Protein AF-Q9GTL0-F1 (afdb_monomer_lite)

Structure (mmCIF, N/CA/C/O backbone):
data_AF-Q9GTL0-F1
#
_entry.id   AF-Q9GTL0-F1
#
loop_
_atom_site.group_PDB
_atom_site.id
_atom_site.type_symbol
_atom_site.label_atom_id
_atom_site.label_alt_id
_atom_site.label_comp_id
_atom_site.label_asym_id
_atom_site.label_entity_id
_atom_site.label_seq_id
_atom_site.pdbx_PDB_ins_code
_atom_site.Cartn_x
_atom_site.Cartn_y
_atom_site.Cartn_z
_atom_site.occupancy
_atom_site.B_iso_or_equiv
_atom_site.auth_seq_id
_atom_site.auth_comp_id
_atom_site.auth_asym_id
_atom_site.auth_atom_id
_atom_site.pdbx_PDB_model_num
ATOM 1 N N . THR A 1 1 ? 13.863 -6.291 -5.117 1.00 64.88 1 THR A N 1
ATOM 2 C CA . THR A 1 1 ? 13.213 -5.630 -3.958 1.00 64.88 1 THR A CA 1
ATOM 3 C C . THR A 1 1 ? 12.910 -4.163 -4.227 1.00 64.88 1 THR A C 1
ATOM 5 O O . THR A 1 1 ? 11.736 -3.828 -4.236 1.00 64.88 1 THR A O 1
ATOM 8 N N . ALA A 1 2 ? 13.897 -3.306 -4.530 1.00 76.31 2 ALA A N 1
ATOM 9 C CA . ALA A 1 2 ? 13.660 -1.880 -4.823 1.00 76.31 2 ALA A CA 1
ATOM 10 C C . ALA A 1 2 ? 12.663 -1.649 -5.977 1.00 76.31 2 ALA A C 1
ATOM 12 O O . ALA A 1 2 ? 11.671 -0.950 -5.804 1.00 76.31 2 ALA A O 1
ATOM 13 N N . SER A 1 3 ? 12.858 -2.322 -7.115 1.00 81.31 3 SER A N 1
ATOM 14 C CA . SER A 1 3 ? 11.960 -2.197 -8.270 1.00 81.31 3 SER A CA 1
ATOM 15 C C . SER A 1 3 ? 10.527 -2.661 -7.975 1.00 81.31 3 SER A C 1
ATOM 17 O O . SER A 1 3 ? 9.582 -2.077 -8.485 1.00 81.31 3 SER A O 1
ATOM 19 N N . GLY A 1 4 ? 10.343 -3.659 -7.104 1.00 81.19 4 GLY A N 1
ATOM 20 C CA . GLY A 1 4 ? 9.014 -4.156 -6.724 1.00 81.19 4 GLY A CA 1
ATOM 21 C C . GLY A 1 4 ? 8.205 -3.160 -5.922 1.00 81.19 4 GLY A C 1
ATOM 22 O O . GLY A 1 4 ? 7.016 -2.988 -6.165 1.00 81.19 4 GLY A O 1
ATOM 23 N N . ILE A 1 5 ? 8.877 -2.456 -5.014 1.00 85.25 5 ILE A N 1
ATOM 24 C CA . ILE A 1 5 ? 8.266 -1.375 -4.245 1.00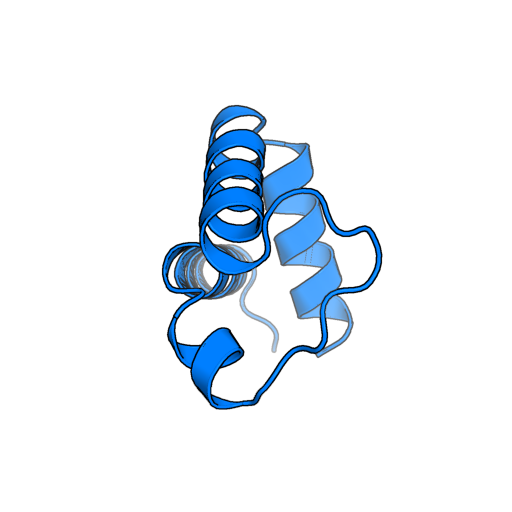 85.25 5 ILE A CA 1
ATOM 25 C C . ILE A 1 5 ? 7.902 -0.224 -5.188 1.00 85.25 5 ILE A C 1
ATOM 27 O O . ILE A 1 5 ? 6.793 0.293 -5.104 1.00 85.25 5 ILE A O 1
ATOM 31 N N . SER A 1 6 ? 8.779 0.130 -6.134 1.00 87.75 6 SER A N 1
ATOM 32 C CA . SER A 1 6 ? 8.482 1.164 -7.132 1.00 87.75 6 SER A CA 1
ATOM 33 C C . SER A 1 6 ? 7.260 0.822 -7.988 1.00 87.75 6 SER A C 1
ATOM 35 O O . SER A 1 6 ? 6.408 1.684 -8.185 1.00 87.75 6 SER A O 1
ATOM 37 N N . PHE A 1 7 ? 7.129 -0.424 -8.460 1.00 87.81 7 PHE A N 1
ATOM 38 C CA . PHE A 1 7 ? 5.956 -0.851 -9.233 1.00 87.81 7 PHE A CA 1
ATOM 39 C C . PHE A 1 7 ? 4.683 -0.922 -8.386 1.00 87.81 7 PHE A C 1
ATOM 41 O O . PHE A 1 7 ? 3.626 -0.516 -8.864 1.00 87.81 7 PHE A O 1
ATOM 48 N N . ALA A 1 8 ? 4.765 -1.370 -7.131 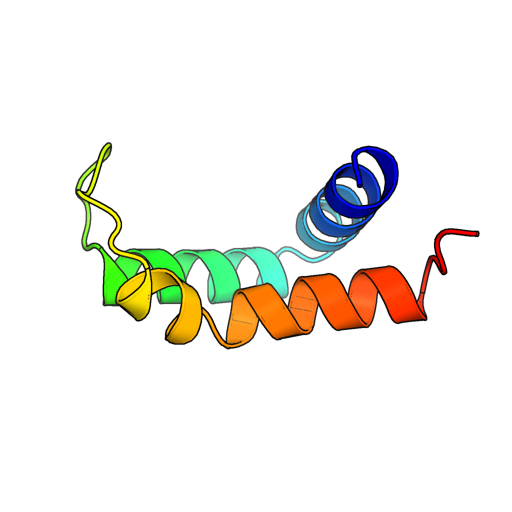1.00 88.50 8 ALA A N 1
ATOM 49 C CA . ALA A 1 8 ? 3.624 -1.355 -6.216 1.00 88.50 8 ALA A CA 1
ATOM 50 C C . ALA A 1 8 ? 3.143 0.079 -5.934 1.00 88.50 8 ALA A C 1
ATOM 52 O O . ALA A 1 8 ? 1.950 0.360 -6.038 1.00 88.50 8 ALA A O 1
ATOM 53 N N . LEU A 1 9 ? 4.068 1.009 -5.671 1.00 88.75 9 LEU A N 1
ATOM 54 C CA . LEU A 1 9 ? 3.760 2.433 -5.503 1.00 88.75 9 LEU A CA 1
ATOM 55 C C . LEU A 1 9 ? 3.187 3.048 -6.782 1.00 88.75 9 LEU A C 1
ATOM 57 O O . LEU A 1 9 ? 2.243 3.829 -6.712 1.00 88.75 9 LEU A O 1
ATOM 61 N N . TYR A 1 10 ? 3.714 2.672 -7.947 1.00 89.50 10 TYR A N 1
ATOM 62 C CA . TYR A 1 10 ? 3.177 3.104 -9.233 1.00 89.50 10 TYR A CA 1
ATOM 63 C C . TYR A 1 10 ? 1.746 2.592 -9.455 1.00 89.50 10 TYR A C 1
ATOM 65 O O . TYR A 1 10 ? 0.881 3.358 -9.873 1.00 89.50 10 TYR A O 1
ATOM 73 N N . CYS A 1 11 ? 1.461 1.327 -9.135 1.00 88.06 11 CYS A N 1
ATOM 74 C CA . CYS A 1 11 ? 0.110 0.772 -9.234 1.00 88.06 11 CYS A CA 1
ATOM 75 C C . CYS A 1 11 ? -0.862 1.489 -8.289 1.00 88.06 11 CYS A C 1
ATOM 77 O O . CYS A 1 11 ? -1.966 1.821 -8.711 1.00 88.06 11 CYS A O 1
ATOM 79 N N . LEU A 1 12 ? -0.446 1.785 -7.054 1.00 90.62 12 LEU A N 1
ATOM 80 C CA . LEU A 1 12 ? -1.254 2.550 -6.099 1.00 90.62 12 LEU A CA 1
ATOM 81 C C . LEU A 1 12 ? -1.524 3.975 -6.594 1.00 90.62 12 LEU A C 1
ATOM 83 O O . LEU A 1 12 ? -2.672 4.404 -6.603 1.00 90.62 12 LEU A O 1
ATOM 87 N N . ALA A 1 13 ? -0.499 4.675 -7.085 1.00 90.69 13 ALA A N 1
ATOM 88 C CA . ALA A 1 13 ? -0.641 6.041 -7.590 1.00 90.69 13 ALA A CA 1
ATOM 89 C C . ALA A 1 13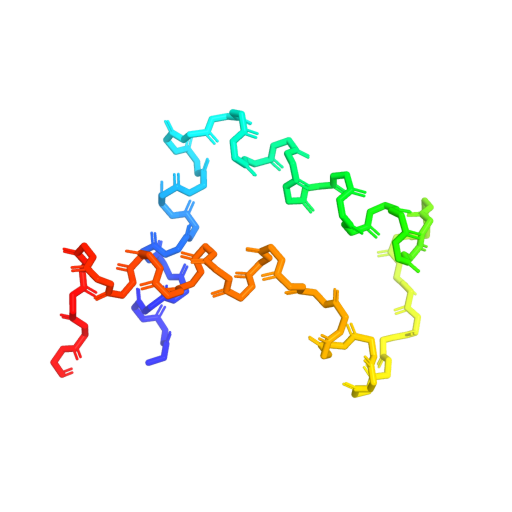 ? -1.582 6.145 -8.807 1.00 90.69 13 ALA A C 1
ATOM 91 O O . ALA A 1 13 ? -2.235 7.169 -8.988 1.00 90.69 13 ALA A O 1
ATOM 92 N N . ASN A 1 14 ? -1.666 5.098 -9.637 1.00 91.19 14 ASN A N 1
ATOM 93 C CA . ASN A 1 14 ? -2.586 5.052 -10.780 1.00 91.19 14 ASN A CA 1
ATOM 94 C C . ASN A 1 14 ? -4.000 4.567 -10.415 1.00 91.19 14 ASN A C 1
ATOM 96 O O . ASN A 1 14 ? -4.907 4.699 -11.232 1.00 91.19 14 ASN A O 1
ATOM 100 N N . ASN A 1 15 ? -4.202 4.004 -9.219 1.00 92.00 15 ASN A N 1
ATOM 101 C CA . ASN A 1 15 ? -5.480 3.441 -8.780 1.00 92.00 15 ASN A CA 1
ATOM 102 C C . ASN A 1 15 ? -5.909 4.080 -7.447 1.00 92.00 15 ASN A C 1
ATOM 104 O O . ASN A 1 15 ? -5.698 3.484 -6.387 1.00 92.00 15 ASN A O 1
ATOM 108 N N . PRO A 1 16 ? -6.539 5.272 -7.476 1.00 91.56 16 PRO A N 1
ATOM 109 C CA . PRO A 1 16 ? -6.906 6.006 -6.265 1.00 91.56 16 PRO A CA 1
ATOM 110 C C . PRO A 1 16 ? -7.842 5.216 -5.338 1.00 91.56 16 PRO A C 1
ATOM 112 O O . PRO A 1 16 ? -7.665 5.268 -4.127 1.00 91.56 16 PRO A O 1
ATOM 115 N N . GLU A 1 17 ? -8.762 4.407 -5.877 1.00 92.25 17 GLU A N 1
ATOM 116 C CA . GLU A 1 17 ? -9.622 3.522 -5.070 1.00 92.25 17 GLU A CA 1
ATOM 117 C C . GLU A 1 17 ? -8.828 2.452 -4.305 1.00 92.25 17 GLU A C 1
ATOM 119 O O . GLU A 1 17 ? -9.166 2.100 -3.176 1.00 92.25 17 GLU A O 1
ATOM 124 N N . ALA A 1 18 ? -7.768 1.908 -4.912 1.00 91.38 18 ALA A N 1
ATOM 125 C CA . ALA A 1 18 ? -6.905 0.937 -4.245 1.00 91.38 18 ALA A CA 1
ATOM 126 C C . ALA A 1 18 ? -6.035 1.621 -3.184 1.00 91.38 18 ALA A C 1
ATOM 128 O O . ALA A 1 18 ? -5.818 1.071 -2.106 1.00 91.38 18 ALA A O 1
ATOM 129 N N . GLN A 1 19 ? -5.569 2.839 -3.465 1.00 90.94 19 GLN A N 1
ATOM 130 C CA . GLN A 1 19 ? -4.835 3.646 -2.499 1.00 90.94 19 GLN A CA 1
ATOM 131 C C . GLN A 1 19 ? -5.695 4.018 -1.284 1.00 90.94 19 GLN A C 1
ATOM 133 O O . GLN A 1 19 ? -5.201 3.947 -0.160 1.00 90.94 19 GLN A O 1
ATOM 138 N N . GLU A 1 20 ? -6.966 4.368 -1.489 1.00 92.88 20 GLU A N 1
ATOM 139 C CA . GLU A 1 20 ? -7.906 4.659 -0.404 1.00 92.88 20 GLU A CA 1
ATOM 140 C C . GLU A 1 20 ? -8.140 3.424 0.472 1.00 92.88 20 GLU A C 1
ATOM 142 O O . GLU A 1 20 ? -7.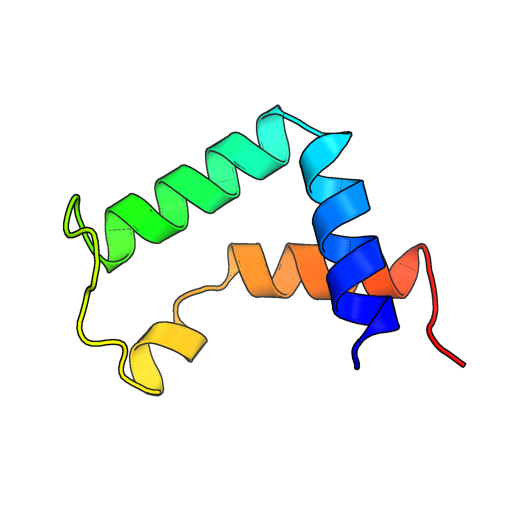933 3.499 1.679 1.00 92.88 20 GLU A O 1
ATOM 147 N N . LYS A 1 21 ? -8.412 2.258 -0.128 1.00 91.62 21 LYS A N 1
ATOM 148 C CA . LYS A 1 21 ? -8.566 0.991 0.615 1.00 91.62 21 LYS A CA 1
ATOM 149 C C . LYS A 1 21 ? -7.319 0.607 1.406 1.00 91.62 21 LYS A C 1
ATOM 151 O O . LYS A 1 21 ? -7.418 0.188 2.557 1.00 91.62 21 LYS A O 1
ATOM 156 N N . ALA A 1 22 ? -6.140 0.758 0.801 1.00 90.88 22 ALA A N 1
ATOM 157 C CA . ALA A 1 22 ? -4.883 0.512 1.496 1.00 90.88 22 ALA A CA 1
ATOM 158 C C . ALA A 1 22 ? -4.707 1.487 2.668 1.00 90.88 22 ALA A C 1
ATOM 160 O O . ALA A 1 22 ? -4.283 1.077 3.742 1.00 90.88 22 ALA A O 1
ATOM 161 N N . TYR A 1 23 ? -5.067 2.760 2.496 1.00 89.94 23 TYR A N 1
ATOM 162 C CA . TYR A 1 23 ? -5.006 3.750 3.568 1.00 89.94 23 TYR A CA 1
ATOM 163 C C . TYR A 1 23 ? -5.996 3.447 4.699 1.00 89.94 23 TYR A C 1
ATOM 165 O O . TYR A 1 23 ? -5.611 3.502 5.865 1.00 89.94 23 TYR A O 1
ATOM 173 N N . GLU A 1 24 ? -7.236 3.081 4.378 1.00 91.00 24 GLU A N 1
ATOM 174 C CA . GLU A 1 24 ? -8.241 2.666 5.360 1.00 91.00 24 GLU A CA 1
ATOM 175 C C . GLU A 1 24 ? -7.782 1.449 6.168 1.00 91.00 24 GLU A C 1
ATOM 177 O O . GLU A 1 24 ? -7.933 1.450 7.388 1.00 91.00 24 GLU A O 1
ATOM 182 N N . GLU A 1 25 ? -7.154 0.454 5.528 1.00 90.69 25 GLU A N 1
ATOM 183 C CA . GLU A 1 25 ? -6.550 -0.690 6.224 1.00 90.69 25 GLU A CA 1
ATOM 184 C C . GLU A 1 25 ? -5.479 -0.232 7.224 1.00 90.69 25 GLU A C 1
ATOM 186 O O . GLU A 1 25 ? -5.501 -0.637 8.387 1.00 90.69 25 GLU A O 1
ATOM 191 N N . GLN A 1 26 ? -4.572 0.658 6.809 1.00 88.31 26 GLN A N 1
ATOM 192 C CA . GLN A 1 26 ? -3.534 1.176 7.706 1.00 88.31 26 GLN A CA 1
ATOM 193 C C . GLN A 1 26 ? -4.133 1.988 8.865 1.00 88.31 26 GLN A C 1
ATOM 195 O O . GLN A 1 26 ? -3.685 1.860 10.004 1.00 88.3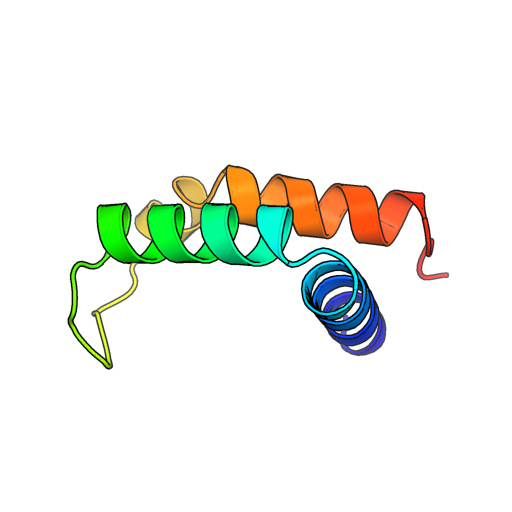1 26 GLN A O 1
ATOM 200 N N . VAL A 1 27 ? -5.168 2.792 8.612 1.00 88.19 27 VAL A N 1
ATOM 201 C CA . VAL A 1 27 ? -5.864 3.562 9.657 1.00 88.19 27 VAL A CA 1
ATOM 202 C C . VAL A 1 27 ? -6.641 2.647 10.606 1.00 88.19 27 VAL A C 1
ATOM 204 O O . VAL A 1 27 ? -6.709 2.936 11.799 1.00 88.19 27 VAL A O 1
ATOM 207 N N . ALA A 1 28 ? -7.206 1.543 10.119 1.00 87.38 28 ALA A N 1
ATOM 208 C CA . ALA A 1 28 ? -7.902 0.569 10.954 1.00 87.38 28 ALA A CA 1
ATOM 209 C C . ALA A 1 28 ? -6.941 -0.194 11.880 1.00 87.38 28 ALA A C 1
ATOM 211 O O . ALA A 1 28 ? -7.286 -0.439 13.035 1.00 87.38 28 ALA A O 1
ATOM 212 N N . LEU A 1 29 ? -5.740 -0.531 11.398 1.00 85.25 29 LEU A N 1
ATOM 213 C CA . LEU A 1 29 ? -4.725 -1.253 12.172 1.00 85.25 29 LEU A CA 1
ATOM 214 C C . LEU A 1 29 ? -3.976 -0.349 13.162 1.00 85.25 29 LEU A C 1
ATOM 216 O O . LEU A 1 29 ? -3.764 -0.732 14.309 1.00 85.25 29 LEU A O 1
ATOM 220 N N . PHE A 1 30 ? -3.589 0.857 12.737 1.00 83.44 30 PHE A N 1
ATOM 221 C CA . PHE A 1 30 ? -2.678 1.726 13.495 1.00 83.44 30 PHE A CA 1
ATOM 222 C C . PHE A 1 30 ? -3.311 3.028 14.004 1.00 83.44 30 PHE A C 1
ATOM 224 O O . PHE A 1 30 ? -2.657 3.828 14.679 1.00 83.44 30 PHE A O 1
ATOM 231 N N . GLY A 1 31 ? -4.576 3.287 13.678 1.00 81.50 31 GLY A N 1
ATOM 232 C CA . GLY A 1 31 ? -5.242 4.543 14.004 1.00 81.50 31 GLY A CA 1
ATOM 233 C C . GLY A 1 31 ? -4.667 5.744 13.244 1.00 81.50 31 GLY A C 1
ATOM 234 O O . GLY A 1 31 ? -4.132 5.636 12.144 1.00 81.50 31 GLY A O 1
ATOM 235 N N . LYS A 1 32 ? -4.795 6.938 13.837 1.00 78.50 32 LYS A N 1
ATOM 236 C CA . LYS A 1 32 ? -4.270 8.203 13.277 1.00 78.50 32 LYS A CA 1
ATOM 237 C C . LYS A 1 32 ? -2.865 8.551 13.786 1.00 78.50 32 LYS A C 1
ATOM 239 O O . LYS A 1 32 ? -2.428 9.698 13.652 1.00 78.50 32 LYS A O 1
ATOM 244 N N . GLU A 1 33 ? -2.164 7.603 14.404 1.00 79.25 33 GLU A N 1
ATOM 245 C CA . GLU A 1 33 ? -0.794 7.834 14.852 1.00 79.25 33 GLU A CA 1
ATOM 246 C C . GLU A 1 33 ? 0.150 7.955 13.655 1.00 79.25 33 GLU A C 1
ATOM 248 O O . GLU A 1 33 ? 0.157 7.135 12.745 1.00 79.25 33 GLU A O 1
ATOM 253 N N . LYS A 1 34 ? 0.983 9.002 13.645 1.00 68.94 34 LYS A N 1
ATOM 254 C CA . LYS A 1 34 ? 1.939 9.240 12.548 1.00 68.94 34 LYS A CA 1
ATOM 255 C C . LYS A 1 34 ? 3.134 8.281 12.567 1.00 68.94 34 LYS A C 1
ATOM 257 O O . LYS A 1 34 ? 3.867 8.218 11.584 1.00 68.94 34 LYS A O 1
ATOM 262 N N . LYS A 1 35 ? 3.379 7.614 13.698 1.00 71.06 35 LYS A N 1
ATOM 263 C CA . LYS A 1 35 ? 4.487 6.674 13.921 1.00 71.06 35 LYS A CA 1
ATOM 264 C C . LYS A 1 35 ? 4.036 5.567 14.878 1.00 71.06 35 LYS A C 1
ATOM 266 O O . LYS A 1 35 ? 4.495 5.544 16.019 1.00 71.06 35 LYS A O 1
ATOM 271 N N . PRO A 1 36 ? 3.113 4.701 14.445 1.00 74.69 36 PRO A N 1
ATOM 272 C CA . PRO A 1 36 ? 2.707 3.577 15.265 1.00 74.69 36 PRO A CA 1
ATOM 273 C C . PRO A 1 36 ? 3.902 2.652 15.511 1.00 74.69 36 PRO A C 1
ATOM 275 O O . PRO A 1 36 ? 4.803 2.529 14.674 1.00 74.69 36 PRO A O 1
ATOM 278 N N . ILE A 1 37 ? 3.916 2.001 16.669 1.00 77.25 37 ILE A N 1
ATOM 279 C CA . ILE A 1 37 ? 4.858 0.918 16.938 1.00 77.25 37 ILE A CA 1
ATOM 280 C C . ILE A 1 37 ? 4.361 -0.284 16.137 1.00 77.25 37 ILE A C 1
ATOM 282 O O . ILE A 1 37 ? 3.356 -0.884 16.494 1.00 77.25 37 ILE A O 1
ATOM 286 N N . VAL A 1 38 ? 5.039 -0.598 15.033 1.00 78.88 38 VAL A N 1
ATOM 287 C CA . VAL A 1 38 ? 4.671 -1.721 14.163 1.00 78.88 38 VAL A CA 1
ATOM 288 C C . VAL A 1 38 ? 5.371 -2.984 14.654 1.00 78.88 38 VAL A C 1
ATOM 290 O O . VAL A 1 38 ? 6.604 -3.055 14.657 1.00 78.88 38 VAL A O 1
ATOM 293 N N . SER A 1 39 ? 4.595 -3.980 15.070 1.00 84.25 39 SER A N 1
ATOM 294 C CA . SER A 1 39 ? 5.068 -5.329 15.378 1.00 84.25 39 SER A CA 1
ATOM 295 C C . SER A 1 39 ? 5.031 -6.221 14.134 1.00 84.25 39 SER A C 1
ATOM 297 O O . SER A 1 39 ? 4.334 -5.951 13.157 1.00 84.25 39 SER A O 1
ATOM 299 N N . TYR A 1 40 ? 5.761 -7.338 14.171 1.00 81.81 40 TYR A N 1
ATOM 300 C CA . TYR A 1 40 ? 5.750 -8.318 13.080 1.00 81.81 40 TYR A CA 1
ATOM 301 C C . TYR A 1 40 ? 4.360 -8.936 12.865 1.00 81.81 40 TYR A C 1
ATOM 303 O O . TYR A 1 40 ? 3.982 -9.217 11.732 1.00 81.81 40 TYR A O 1
ATOM 311 N N . SER A 1 41 ? 3.576 -9.099 13.933 1.00 82.50 41 SER A N 1
ATOM 312 C CA . SER A 1 41 ? 2.191 -9.571 13.837 1.00 82.50 41 SER A CA 1
ATOM 313 C C . SER A 1 41 ? 1.297 -8.586 13.082 1.00 82.50 41 SER A C 1
ATOM 315 O O . SER A 1 41 ? 0.423 -9.011 12.335 1.00 82.50 41 SER A O 1
ATOM 317 N N . ASP A 1 42 ? 1.552 -7.280 13.205 1.00 82.06 42 ASP A N 1
ATOM 318 C CA . ASP A 1 42 ? 0.766 -6.259 12.506 1.00 82.06 42 ASP A CA 1
ATOM 319 C C . ASP A 1 42 ? 1.044 -6.288 10.999 1.00 82.06 42 ASP A C 1
ATOM 321 O O . ASP A 1 42 ? 0.136 -6.077 10.200 1.00 82.06 42 ASP A O 1
ATOM 325 N N . LEU A 1 43 ? 2.276 -6.632 10.592 1.00 81.94 43 LEU A N 1
ATOM 326 C CA . LEU A 1 43 ? 2.617 -6.858 9.182 1.00 81.94 43 LEU A CA 1
ATOM 327 C C . LEU A 1 43 ? 1.825 -8.024 8.574 1.00 81.94 43 LEU A C 1
ATOM 329 O O . LEU A 1 43 ? 1.506 -7.979 7.390 1.00 81.94 43 LEU A O 1
ATOM 333 N N . GLN A 1 44 ? 1.501 -9.054 9.363 1.00 83.75 44 GLN A N 1
ATOM 334 C CA . GLN A 1 44 ? 0.679 -10.181 8.901 1.00 83.75 44 GLN A CA 1
ATOM 335 C C . GLN A 1 44 ? -0.798 -9.799 8.737 1.00 83.75 44 GLN A C 1
ATOM 337 O O . GLN A 1 44 ? -1.516 -10.425 7.956 1.00 83.75 44 GLN A O 1
ATOM 342 N N . GLU A 1 45 ? -1.253 -8.763 9.443 1.00 85.44 45 GLU A N 1
ATOM 343 C CA . GLU A 1 45 ? -2.626 -8.268 9.344 1.00 85.44 45 GLU A CA 1
ATOM 344 C C . GLU A 1 45 ? -2.829 -7.265 8.193 1.00 85.44 45 GLU A C 1
ATOM 346 O O . GLU A 1 45 ? -3.974 -7.010 7.821 1.00 85.44 45 GLU A O 1
ATOM 351 N N . MET A 1 46 ? -1.756 -6.782 7.545 1.00 88.25 46 MET A N 1
ATOM 352 C CA . MET A 1 46 ? -1.796 -5.937 6.334 1.00 88.25 46 MET A CA 1
ATOM 353 C C . MET A 1 46 ? -2.142 -6.736 5.058 1.00 88.25 46 MET A C 1
ATOM 355 O O . MET A 1 46 ? -1.376 -6.794 4.087 1.00 88.25 46 MET A O 1
ATOM 359 N N . LYS A 1 47 ? -3.298 -7.399 5.066 1.00 88.69 47 LYS A N 1
ATOM 360 C CA . LYS A 1 47 ? -3.711 -8.363 4.033 1.00 88.69 47 LYS A CA 1
ATOM 361 C C . LYS A 1 47 ? -3.904 -7.702 2.670 1.00 88.69 47 LYS A C 1
ATOM 363 O O . LYS A 1 47 ? -3.496 -8.261 1.652 1.00 88.69 47 LYS A O 1
ATOM 368 N N . TYR A 1 48 ? -4.508 -6.521 2.625 1.00 90.19 48 TYR A N 1
ATOM 369 C CA . TYR A 1 48 ? -4.750 -5.795 1.384 1.00 90.19 48 TYR A CA 1
ATOM 370 C C . TYR A 1 48 ? -3.450 -5.265 0.786 1.00 90.19 48 TYR A C 1
ATOM 372 O O . TYR A 1 48 ? -3.226 -5.415 -0.417 1.00 90.19 48 TYR A O 1
ATOM 380 N N . LEU A 1 49 ? -2.552 -4.721 1.609 1.00 88.25 49 LEU A N 1
ATOM 381 C CA . LEU A 1 49 ? -1.242 -4.279 1.131 1.00 88.25 49 LEU A CA 1
ATOM 382 C C . LEU A 1 49 ? -0.426 -5.439 0.528 1.00 88.25 49 LEU A C 1
ATOM 384 O O . LEU A 1 49 ? 0.208 -5.270 -0.516 1.00 88.25 49 LEU A O 1
ATOM 388 N N . GLU A 1 50 ? -0.487 -6.635 1.124 1.00 89.56 50 GLU A N 1
ATOM 389 C CA . GLU A 1 50 ? 0.143 -7.834 0.558 1.00 89.56 50 GLU A CA 1
ATOM 390 C C . GLU A 1 50 ? -0.458 -8.206 -0.810 1.00 89.56 50 GLU A C 1
ATOM 392 O O . GLU A 1 50 ? 0.279 -8.529 -1.747 1.00 89.56 50 GLU A O 1
ATOM 397 N N . LEU A 1 51 ? -1.785 -8.118 -0.959 1.00 90.69 51 LEU A N 1
ATOM 398 C CA . LEU A 1 51 ? -2.463 -8.346 -2.240 1.00 90.69 51 LEU A CA 1
ATOM 399 C C . LEU A 1 51 ? -2.029 -7.335 -3.306 1.00 90.69 51 LEU A C 1
ATOM 401 O O . LEU A 1 51 ? -1.779 -7.734 -4.442 1.00 90.69 51 LEU A O 1
ATOM 405 N N . VAL A 1 52 ? -1.877 -6.058 -2.949 1.00 90.12 52 VAL A N 1
ATOM 406 C CA . VAL A 1 52 ? -1.383 -5.018 -3.867 1.00 90.12 52 VAL A CA 1
ATOM 407 C C . VAL A 1 52 ? 0.028 -5.346 -4.351 1.00 90.12 52 VAL A C 1
ATOM 409 O O . VAL A 1 52 ? 0.309 -5.240 -5.544 1.00 90.12 52 VAL A O 1
ATOM 412 N N . ILE A 1 53 ? 0.915 -5.784 -3.454 1.00 88.38 53 ILE A N 1
ATOM 413 C CA . ILE A 1 53 ? 2.279 -6.179 -3.826 1.00 88.38 53 ILE A CA 1
ATOM 414 C C . ILE A 1 53 ? 2.246 -7.397 -4.758 1.00 88.38 53 ILE A C 1
ATOM 416 O O . ILE A 1 53 ? 2.934 -7.400 -5.779 1.00 88.38 53 ILE A O 1
ATOM 420 N N . LYS A 1 54 ? 1.434 -8.415 -4.450 1.00 89.06 54 LYS A N 1
ATOM 421 C CA . LYS A 1 54 ? 1.276 -9.601 -5.309 1.00 89.06 54 LYS A CA 1
ATOM 422 C C . LYS A 1 54 ? 0.740 -9.240 -6.692 1.00 89.06 54 LYS A C 1
ATOM 424 O O . LYS A 1 54 ? 1.253 -9.749 -7.684 1.00 89.06 54 LYS A O 1
ATOM 429 N N . GLU A 1 55 ? -0.240 -8.347 -6.769 1.00 90.50 55 GLU A N 1
ATOM 430 C CA . GLU A 1 55 ? -0.814 -7.908 -8.042 1.00 90.50 55 GLU A CA 1
ATOM 431 C C . GLU A 1 55 ? 0.181 -7.066 -8.850 1.00 90.50 55 GLU A C 1
ATOM 433 O O . GLU A 1 55 ? 0.333 -7.268 -10.056 1.00 90.50 55 GLU A O 1
ATOM 438 N N . ALA A 1 56 ? 0.946 -6.195 -8.186 1.00 89.06 56 ALA A N 1
ATOM 439 C CA . ALA A 1 56 ? 2.027 -5.449 -8.822 1.00 89.06 56 ALA A CA 1
ATOM 440 C C . ALA A 1 56 ? 3.112 -6.382 -9.381 1.00 89.06 56 ALA A C 1
ATOM 442 O O . ALA A 1 56 ? 3.590 -6.152 -10.487 1.00 89.06 56 ALA A O 1
ATOM 443 N N . LEU A 1 57 ? 3.461 -7.459 -8.669 1.00 87.00 57 LEU A N 1
ATOM 444 C CA . LEU A 1 57 ? 4.395 -8.485 -9.150 1.00 87.00 57 LEU A CA 1
ATOM 445 C C . LEU A 1 57 ? 3.804 -9.356 -10.268 1.00 87.00 57 LEU A C 1
ATOM 447 O O . LEU A 1 57 ? 4.549 -9.838 -11.118 1.00 87.00 57 LEU A O 1
ATOM 451 N N . ARG A 1 58 ? 2.481 -9.558 -10.297 1.00 89.69 58 ARG A N 1
ATOM 452 C CA . ARG A 1 58 ? 1.789 -10.244 -11.401 1.00 89.69 58 ARG A CA 1
ATOM 453 C C . ARG A 1 58 ? 1.839 -9.415 -12.688 1.00 89.69 58 ARG A C 1
ATOM 455 O O . ARG A 1 58 ? 2.018 -9.979 -13.764 1.00 89.69 58 ARG A O 1
ATOM 462 N N . LEU A 1 59 ? 1.661 -8.096 -12.576 1.00 86.44 59 LEU A N 1
ATOM 463 C CA . LEU A 1 59 ? 1.716 -7.151 -13.699 1.00 86.44 59 LEU A CA 1
ATOM 464 C C . LEU A 1 59 ? 3.152 -6.866 -14.151 1.00 86.44 59 LEU A C 1
ATOM 466 O O . LEU A 1 59 ? 3.432 -6.821 -15.347 1.00 86.44 59 LEU A O 1
ATOM 470 N N . TYR A 1 60 ? 4.050 -6.692 -13.187 1.00 84.56 60 TYR A N 1
ATOM 471 C CA . TYR A 1 60 ? 5.461 -6.392 -13.387 1.00 84.56 60 TYR A CA 1
ATOM 472 C C . TYR A 1 60 ? 6.297 -7.465 -12.687 1.00 84.56 60 TYR A C 1
ATOM 474 O O . TYR A 1 60 ? 6.805 -7.232 -11.583 1.00 84.56 60 TYR A O 1
ATOM 482 N N . PRO A 1 61 ? 6.437 -8.655 -13.300 1.00 78.6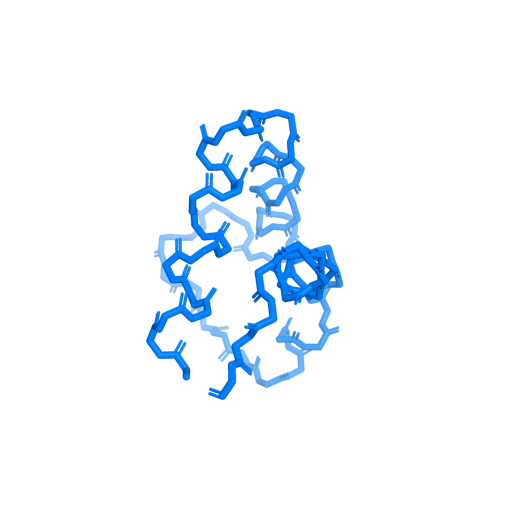2 61 PRO A N 1
ATOM 483 C CA . PRO A 1 61 ? 7.291 -9.693 -12.756 1.00 78.62 61 PRO A CA 1
ATOM 484 C C . PRO A 1 61 ? 8.719 -9.158 -12.686 1.00 78.62 61 PRO A C 1
ATOM 486 O O . PRO A 1 61 ? 9.332 -8.810 -13.696 1.00 78.62 61 PRO A O 1
ATOM 489 N N . LEU A 1 62 ? 9.233 -9.049 -11.466 1.00 68.62 62 LEU A N 1
ATOM 490 C CA . LEU A 1 62 ? 10.636 -8.751 -11.238 1.00 68.62 62 LEU A CA 1
ATOM 491 C C . LEU A 1 62 ? 11.429 -10.000 -11.597 1.00 68.62 62 LEU A C 1
ATOM 493 O O . LEU A 1 62 ? 11.281 -11.025 -10.932 1.00 68.62 62 LEU A O 1
ATOM 497 N N . VAL A 1 63 ? 12.220 -9.895 -12.661 1.00 60.81 63 VAL A N 1
ATOM 498 C CA . VAL A 1 63 ? 13.249 -10.881 -13.009 1.00 60.81 63 VAL A CA 1
ATOM 499 C C . VAL A 1 63 ? 14.362 -10.919 -11.969 1.00 60.81 63 VAL A C 1
ATOM 501 O O . VAL A 1 63 ? 14.635 -9.862 -11.345 1.00 60.81 63 VAL A O 1
#

InterPro domains:
  IPR001128 Cytochrome P450 [PF00067] (1-63)
  IPR036396 Cytochrome P450 superfamily [G3DSA:1.10.630.10] (1-63)
  IPR036396 Cytochrome P450 superfamily [SSF48264] (1-63)
  IPR050196 Cytochrome P450 Monooxygenases [PTHR24291] (1-63)

pLDDT: mean 85.08, std 7.0, range [60.81, 92.88]

Radius of gyration: 12.35 Å; chains: 1; bounding box: 23×20×31 Å

Sequence (63 aa):
TASGISFALYCLANNPEAQEKAYEEQVALFGKEKKPIVSYSDLQEMKYLELVIKEALRLYPLV

Secondary structure (DSSP, 8-state):
-HHHHHHHHHHHHH-HHHHHHHHHHHHHHHTT-SS----HHHHHH-HHHHHHHHHHHHHS---

Organism: Tribolium castaneum (NCBI:txid7070)

Foldseek 3Di:
DVVLVVLLVVLCVVPVVLVVVLVVQCCVLANPDPDGPDDPVSVVSSVSSVVSSVVSCVVVVDD